Protein AF-A0A1V4V3K8-F1 (afdb_monomer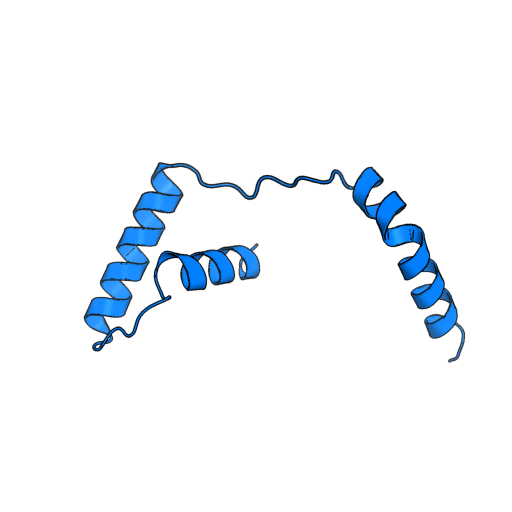_lite)

Structure (mmCIF, N/CA/C/O backbone):
data_AF-A0A1V4V3K8-F1
#
_entry.id   AF-A0A1V4V3K8-F1
#
loop_
_atom_site.group_PDB
_atom_site.id
_atom_site.type_symbol
_atom_site.label_atom_id
_atom_site.label_alt_id
_atom_site.label_comp_id
_atom_site.label_asym_id
_atom_site.label_entity_id
_atom_site.label_seq_id
_atom_site.pdbx_PDB_ins_code
_atom_site.Cartn_x
_atom_site.Cartn_y
_atom_site.Cartn_z
_atom_site.occupancy
_atom_site.B_iso_or_equiv
_atom_site.auth_seq_id
_atom_site.auth_comp_id
_atom_site.auth_asym_id
_atom_site.auth_atom_id
_atom_site.pdbx_PDB_model_num
ATOM 1 N N . MET A 1 1 ? 1.418 2.216 -11.261 1.00 68.81 1 MET A N 1
ATOM 2 C CA . MET A 1 1 ? 1.818 2.587 -9.883 1.00 68.81 1 MET A CA 1
ATOM 3 C C . MET A 1 1 ? 0.676 2.330 -8.911 1.00 68.81 1 MET A C 1
ATOM 5 O O . MET A 1 1 ? 0.875 1.546 -7.998 1.00 68.81 1 MET A O 1
ATOM 9 N N . ALA A 1 2 ? -0.517 2.891 -9.159 1.00 77.75 2 ALA A N 1
ATOM 10 C CA . ALA A 1 2 ? -1.698 2.721 -8.302 1.00 77.75 2 ALA A CA 1
ATOM 11 C C . ALA A 1 2 ? -2.014 1.255 -7.946 1.00 77.75 2 ALA A C 1
ATOM 13 O O . ALA A 1 2 ? -2.255 0.950 -6.787 1.00 77.75 2 ALA A O 1
ATOM 14 N N . GLU A 1 3 ? -1.924 0.330 -8.905 1.00 85.31 3 GLU A N 1
ATOM 15 C CA . GLU A 1 3 ? -2.154 -1.105 -8.657 1.00 85.31 3 GLU A CA 1
ATOM 16 C C . GLU A 1 3 ? -1.142 -1.735 -7.683 1.00 85.31 3 GLU A C 1
ATOM 18 O O . GLU A 1 3 ? -1.495 -2.602 -6.886 1.00 85.31 3 GLU A O 1
ATOM 23 N N . ILE A 1 4 ? 0.119 -1.291 -7.715 1.00 86.38 4 ILE A N 1
ATOM 24 C CA . ILE A 1 4 ? 1.170 -1.800 -6.821 1.00 86.38 4 ILE A CA 1
ATOM 25 C C . ILE A 1 4 ? 0.933 -1.284 -5.404 1.00 86.38 4 ILE A C 1
ATOM 27 O O . ILE A 1 4 ? 1.030 -2.049 -4.446 1.00 86.38 4 ILE A O 1
ATOM 31 N N . GLU A 1 5 ? 0.576 -0.007 -5.288 1.00 88.19 5 GLU A N 1
ATOM 32 C CA . GLU A 1 5 ? 0.202 0.616 -4.019 1.00 88.19 5 GLU A CA 1
ATOM 33 C C . GLU A 1 5 ? -1.042 -0.052 -3.421 1.00 88.19 5 GLU A C 1
ATOM 35 O O . GLU A 1 5 ? -1.048 -0.393 -2.242 1.00 88.19 5 GLU A O 1
ATOM 40 N N . LEU A 1 6 ? -2.046 -0.361 -4.248 1.00 89.56 6 LEU A N 1
ATOM 41 C CA . LEU A 1 6 ? -3.239 -1.091 -3.822 1.00 89.56 6 LEU A CA 1
ATOM 42 C C . LEU A 1 6 ? -2.905 -2.511 -3.343 1.00 89.56 6 LEU A C 1
ATOM 44 O O . LEU A 1 6 ? -3.407 -2.947 -2.308 1.00 89.56 6 LEU A O 1
ATOM 48 N N . SER A 1 7 ? -2.028 -3.233 -4.050 1.00 90.25 7 SER A N 1
ATOM 49 C CA . SER A 1 7 ? -1.584 -4.556 -3.599 1.00 90.25 7 SER A CA 1
ATOM 50 C C . SER A 1 7 ? -0.782 -4.488 -2.297 1.00 90.25 7 SER A C 1
ATOM 52 O O . SER A 1 7 ? -0.890 -5.414 -1.491 1.00 90.25 7 SER A O 1
ATOM 54 N N . ALA A 1 8 ? 0.033 -3.449 -2.099 1.00 90.94 8 ALA A N 1
ATOM 55 C CA . ALA A 1 8 ? 0.776 -3.245 -0.861 1.00 90.94 8 ALA A CA 1
ATOM 56 C C . ALA A 1 8 ? -0.179 -2.942 0.299 1.00 90.94 8 ALA A C 1
ATOM 58 O O . ALA A 1 8 ? -0.110 -3.624 1.318 1.00 90.94 8 ALA A O 1
ATOM 59 N N . LEU A 1 9 ? -1.122 -2.015 0.108 1.00 93.50 9 LEU A N 1
ATOM 60 C CA . LEU A 1 9 ? -2.165 -1.691 1.080 1.00 93.50 9 LEU A CA 1
ATOM 61 C C . LEU A 1 9 ? -2.964 -2.940 1.470 1.00 93.50 9 LEU A C 1
ATOM 63 O O . LEU A 1 9 ? -3.143 -3.226 2.653 1.00 93.50 9 LEU A O 1
ATOM 67 N N . SER A 1 10 ? -3.387 -3.726 0.476 1.00 93.56 10 SER A N 1
ATOM 68 C CA . SER A 1 10 ? -4.158 -4.948 0.701 1.00 93.56 10 SER A CA 1
ATOM 69 C C . SER A 1 10 ? -3.420 -5.951 1.588 1.00 93.56 10 SER A C 1
ATOM 71 O O . SER A 1 10 ? -4.036 -6.516 2.483 1.00 93.56 10 SER A O 1
ATOM 73 N N . LYS A 1 11 ? -2.118 -6.158 1.361 1.00 92.69 11 LYS A N 1
ATOM 74 C CA . LYS A 1 11 ? -1.315 -7.146 2.099 1.00 92.69 11 LYS A CA 1
ATOM 75 C C . LYS A 1 11 ? -0.810 -6.643 3.449 1.00 92.69 11 LYS A C 1
ATOM 77 O O . LYS A 1 11 ? -0.570 -7.445 4.337 1.00 92.69 11 LYS A O 1
ATOM 82 N N . GLN A 1 12 ? -0.564 -5.342 3.578 1.00 91.94 12 GLN A N 1
ATOM 83 C CA . GLN A 1 12 ? 0.104 -4.773 4.753 1.00 91.94 12 GLN A CA 1
ATOM 84 C C . GLN A 1 12 ? -0.878 -4.181 5.763 1.00 91.94 12 GLN A C 1
ATOM 86 O O . GLN A 1 12 ? -0.615 -4.222 6.958 1.00 91.94 12 GLN A O 1
ATOM 91 N N . CYS A 1 13 ? -1.999 -3.631 5.293 1.00 93.06 13 CYS A N 1
ATOM 92 C CA . CYS A 1 13 ? -2.969 -2.929 6.132 1.00 93.06 13 CYS A CA 1
ATOM 93 C C . CYS A 1 13 ? -4.306 -3.681 6.209 1.00 93.06 13 CYS A C 1
ATOM 95 O O . CYS A 1 13 ? -4.914 -3.769 7.277 1.00 93.06 13 CYS A O 1
ATOM 97 N N . LEU A 1 14 ? -4.753 -4.265 5.091 1.00 95.69 14 LEU A N 1
ATOM 98 C CA . LEU A 1 14 ? -6.111 -4.806 4.954 1.00 95.69 14 LEU A CA 1
ATOM 99 C C . LEU A 1 14 ? -6.201 -6.341 5.016 1.00 95.69 14 LEU A C 1
ATOM 101 O O . LEU A 1 14 ? -7.252 -6.893 4.704 1.00 95.69 14 LEU A O 1
ATOM 105 N N . ASP A 1 15 ? -5.155 -7.037 5.474 1.00 94.50 15 ASP A N 1
ATOM 106 C CA . ASP A 1 15 ? -5.120 -8.512 5.600 1.00 94.50 15 ASP A CA 1
ATOM 107 C C . ASP A 1 15 ? -5.973 -9.053 6.772 1.00 94.50 15 ASP A C 1
ATOM 109 O O . ASP A 1 15 ? -5.878 -10.201 7.200 1.00 94.50 15 ASP A O 1
ATOM 113 N N . ARG A 1 16 ? -6.833 -8.205 7.339 1.00 92.69 16 ARG A N 1
ATOM 114 C CA . ARG A 1 16 ? -7.707 -8.526 8.467 1.00 92.69 16 ARG A CA 1
ATOM 115 C C . ARG A 1 16 ? -9.066 -7.872 8.299 1.00 92.69 16 ARG A C 1
ATOM 117 O O . ARG A 1 16 ? -9.210 -6.819 7.682 1.00 92.69 16 ARG A O 1
ATOM 124 N N . ARG A 1 17 ? -10.081 -8.454 8.939 1.00 93.31 17 ARG A N 1
ATOM 125 C CA . ARG A 1 17 ? -11.414 -7.849 8.984 1.00 93.31 17 ARG A CA 1
ATOM 126 C C . ARG A 1 17 ? -11.391 -6.577 9.835 1.00 93.31 17 ARG A C 1
ATOM 128 O O . ARG A 1 17 ? -11.033 -6.617 11.011 1.00 93.31 17 ARG A O 1
ATOM 135 N N . ILE A 1 18 ? -11.860 -5.472 9.262 1.00 94.12 18 ILE A N 1
ATOM 13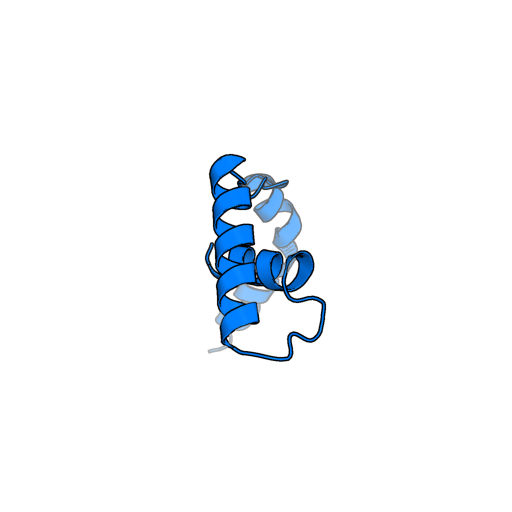6 C CA . ILE A 1 18 ? -12.062 -4.200 9.961 1.00 94.12 18 ILE A CA 1
ATOM 137 C C . ILE A 1 18 ? -13.565 -3.929 10.022 1.00 94.12 18 ILE A C 1
ATOM 139 O O . ILE A 1 18 ? -14.242 -3.838 9.004 1.00 94.12 18 ILE A O 1
ATOM 143 N N . GLY A 1 19 ? -14.105 -3.886 11.241 1.00 92.31 19 GLY A N 1
ATOM 144 C CA . GLY A 1 19 ? -15.553 -3.919 11.478 1.00 92.31 19 GLY A CA 1
ATOM 145 C C . GLY A 1 19 ? -16.290 -2.593 11.284 1.00 92.31 19 GLY A C 1
ATOM 146 O O . GLY A 1 19 ? -17.515 -2.585 11.351 1.00 92.31 19 GLY A O 1
ATOM 147 N N . SER A 1 20 ? -15.587 -1.479 11.072 1.00 95.94 20 SER A N 1
ATOM 148 C CA . SER A 1 20 ? -16.212 -0.176 10.839 1.00 95.94 20 SER A CA 1
ATOM 149 C C . SER A 1 20 ? -15.465 0.624 9.783 1.00 95.94 20 SER A C 1
ATOM 151 O O . SER A 1 20 ? -14.240 0.556 9.680 1.00 95.94 20 SER A O 1
ATOM 153 N N . LEU A 1 21 ? -16.219 1.421 9.025 1.00 95.06 21 LEU A N 1
ATOM 154 C CA . LEU A 1 21 ? -15.667 2.284 7.984 1.00 95.06 21 LEU A CA 1
ATOM 155 C C . LEU A 1 21 ? -14.709 3.335 8.561 1.00 95.06 21 LEU A C 1
ATOM 157 O O . LEU A 1 21 ? -13.672 3.599 7.967 1.00 95.06 21 LEU A O 1
ATOM 161 N N . GLN A 1 22 ? -15.019 3.876 9.743 1.00 96.81 22 GLN A N 1
ATOM 162 C CA . GLN A 1 22 ? -14.146 4.841 10.413 1.00 96.81 22 GLN A CA 1
ATOM 163 C C . GLN A 1 22 ? -12.775 4.231 10.727 1.00 96.81 22 GLN A C 1
ATOM 165 O O . GLN A 1 22 ? -11.756 4.792 10.344 1.00 96.81 22 GLN A O 1
ATOM 170 N N . LYS A 1 23 ? -12.748 3.032 11.331 1.00 95.25 23 LYS A N 1
ATOM 171 C CA . LYS A 1 23 ? -11.487 2.334 11.618 1.00 95.25 23 LYS A CA 1
ATOM 172 C C . LYS A 1 23 ? -10.732 2.000 10.338 1.00 95.25 23 LYS A C 1
ATOM 174 O O . LYS A 1 23 ? -9.516 2.083 10.324 1.00 95.25 23 LYS A O 1
ATOM 179 N N . LEU A 1 24 ? -11.438 1.631 9.269 1.00 96.25 24 LEU A N 1
ATOM 180 C CA . LEU A 1 24 ? -10.808 1.372 7.977 1.00 96.25 24 LEU A CA 1
ATOM 181 C C . LEU A 1 24 ? -10.096 2.625 7.450 1.00 96.25 24 LEU A C 1
ATOM 183 O O . LEU A 1 24 ? -8.941 2.536 7.051 1.00 96.25 24 LEU A O 1
ATOM 187 N N . ALA A 1 25 ? -10.767 3.777 7.475 1.00 96.81 25 ALA A N 1
ATOM 188 C CA . ALA A 1 25 ? -10.196 5.037 7.009 1.00 96.81 25 ALA A CA 1
ATOM 189 C C . ALA A 1 25 ? -8.972 5.458 7.838 1.00 96.81 25 ALA A C 1
ATOM 191 O O . ALA A 1 25 ? -7.949 5.834 7.267 1.00 96.81 25 ALA A O 1
ATOM 192 N N . ASP A 1 26 ? -9.056 5.340 9.165 1.00 96.56 26 ASP A N 1
ATOM 193 C CA . ASP A 1 26 ? -7.961 5.705 10.067 1.00 96.56 26 ASP A CA 1
ATOM 194 C C . ASP A 1 26 ? -6.716 4.830 9.827 1.00 96.56 26 ASP A C 1
ATOM 196 O O . ASP A 1 26 ? -5.599 5.340 9.748 1.00 96.56 26 ASP A O 1
ATOM 200 N N . GLU A 1 27 ? -6.900 3.520 9.649 1.00 95.94 27 GLU A N 1
ATOM 201 C CA . GLU A 1 27 ? -5.812 2.566 9.385 1.00 95.94 27 GLU A CA 1
ATOM 202 C C . GLU A 1 27 ? -5.144 2.817 8.028 1.00 95.94 27 GLU A C 1
ATOM 204 O O . GLU A 1 27 ? -3.916 2.833 7.940 1.00 95.94 27 GLU A O 1
ATOM 209 N N . VAL A 1 28 ? -5.938 3.074 6.980 1.00 95.94 28 VAL A N 1
ATOM 210 C CA . VAL A 1 28 ? -5.420 3.413 5.645 1.00 95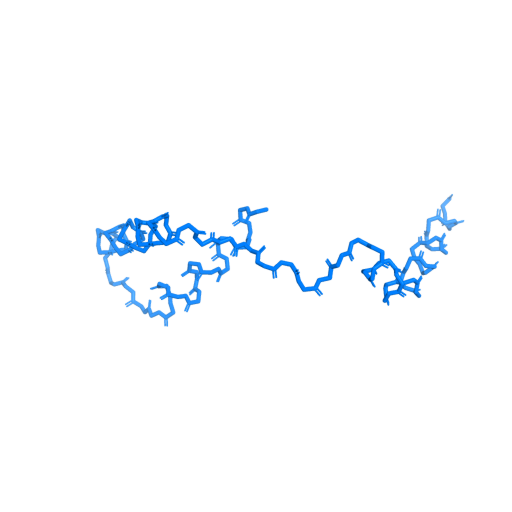.94 28 VAL A CA 1
ATOM 211 C C . VAL A 1 28 ? -4.605 4.706 5.698 1.00 95.94 28 VAL A C 1
ATOM 213 O O . VAL A 1 28 ? -3.507 4.751 5.147 1.00 95.94 28 VAL A O 1
ATOM 216 N N . HIS A 1 29 ? -5.098 5.734 6.395 1.00 96.00 29 HIS A N 1
ATOM 217 C CA . HIS A 1 29 ? -4.403 7.019 6.536 1.00 96.00 29 HIS A CA 1
ATOM 218 C C . HIS A 1 29 ? -3.092 6.894 7.314 1.00 96.00 29 HIS A C 1
ATOM 220 O O . HIS A 1 29 ? -2.080 7.501 6.959 1.00 96.00 29 HIS A O 1
ATOM 226 N N . MET A 1 30 ? -3.088 6.094 8.382 1.00 95.94 30 MET A N 1
ATOM 227 C CA . MET A 1 30 ? -1.876 5.827 9.155 1.00 95.94 30 MET A CA 1
ATOM 228 C C . MET A 1 30 ? -0.838 5.064 8.332 1.00 95.94 30 MET A C 1
ATOM 230 O O . MET A 1 30 ? 0.326 5.469 8.304 1.00 95.94 30 MET A O 1
ATOM 234 N N . TRP A 1 31 ? -1.262 4.024 7.613 1.00 94.75 31 TRP A N 1
ATOM 235 C CA . TRP A 1 31 ? -0.390 3.269 6.716 1.00 94.75 31 TRP A CA 1
ATOM 236 C C . TRP A 1 31 ? 0.178 4.149 5.593 1.00 94.75 31 TRP A C 1
ATOM 238 O O . TRP A 1 31 ? 1.376 4.096 5.316 1.00 94.75 31 TRP A O 1
ATOM 248 N N . GLU A 1 32 ? -0.648 5.003 4.979 1.00 94.25 32 GLU A N 1
ATOM 249 C CA . GLU A 1 32 ? -0.209 5.942 3.942 1.00 94.25 32 GLU A CA 1
ATOM 250 C C . GLU A 1 32 ? 0.856 6.905 4.485 1.00 94.25 32 GLU A C 1
ATOM 252 O O . GLU A 1 32 ? 1.911 7.078 3.871 1.00 94.25 32 GLU A O 1
ATOM 257 N N . LYS A 1 33 ? 0.616 7.504 5.659 1.00 94.38 33 LYS A N 1
ATOM 258 C CA . LYS A 1 33 ? 1.577 8.402 6.311 1.00 94.38 33 LYS A CA 1
ATOM 259 C C . LYS A 1 33 ? 2.912 7.725 6.577 1.00 94.38 33 LYS A C 1
ATOM 261 O O . LYS A 1 33 ? 3.949 8.311 6.274 1.00 94.38 33 LYS A O 1
ATOM 266 N N . GLU A 1 34 ? 2.896 6.519 7.134 1.00 92.88 34 GLU A N 1
ATOM 267 C CA . GLU A 1 34 ? 4.116 5.763 7.418 1.00 92.88 34 GLU A CA 1
ATOM 268 C C . GLU A 1 34 ? 4.880 5.456 6.126 1.00 92.88 34 GLU A C 1
ATOM 270 O O . GLU A 1 34 ? 6.077 5.729 6.021 1.00 92.88 34 GLU A O 1
ATOM 275 N N . ARG A 1 35 ? 4.171 4.976 5.102 1.00 91.00 35 ARG A N 1
ATOM 276 C CA . ARG A 1 35 ? 4.747 4.629 3.802 1.00 91.00 35 ARG A CA 1
ATOM 277 C C . ARG A 1 35 ? 5.346 5.838 3.076 1.00 91.00 35 ARG A C 1
ATOM 279 O O . ARG A 1 35 ? 6.423 5.728 2.484 1.00 91.00 35 ARG A O 1
ATOM 286 N N . ASN A 1 36 ? 4.682 6.988 3.163 1.00 90.56 36 ASN A N 1
ATOM 287 C CA . ASN A 1 36 ? 5.177 8.254 2.631 1.00 90.56 36 ASN A CA 1
ATOM 288 C C . ASN A 1 36 ? 6.390 8.764 3.423 1.00 90.56 36 ASN A C 1
ATOM 290 O O . ASN A 1 36 ? 7.353 9.230 2.816 1.00 90.56 36 ASN A O 1
ATOM 294 N N . ALA A 1 37 ? 6.389 8.632 4.754 1.00 91.81 37 ALA A N 1
ATOM 295 C CA . ALA A 1 37 ? 7.498 9.061 5.608 1.00 91.81 37 ALA A CA 1
ATOM 296 C C . ALA A 1 37 ? 8.788 8.269 5.343 1.00 91.81 37 ALA A C 1
ATOM 298 O O . ALA A 1 37 ? 9.872 8.849 5.329 1.00 91.81 37 ALA A O 1
ATOM 299 N N . ILE A 1 38 ? 8.681 6.964 5.076 1.00 89.75 38 ILE A N 1
ATOM 300 C CA . ILE A 1 38 ? 9.837 6.132 4.704 1.00 89.75 38 ILE A CA 1
ATOM 301 C C . ILE A 1 38 ? 10.227 6.270 3.223 1.00 89.75 38 ILE A C 1
ATOM 303 O O . ILE A 1 38 ? 11.187 5.637 2.785 1.00 89.75 38 ILE A O 1
ATOM 307 N N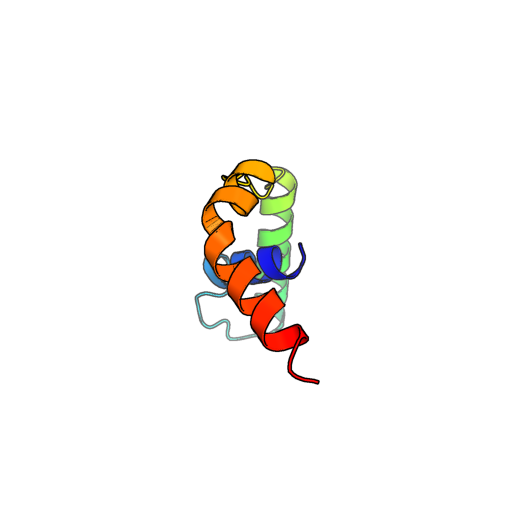 . GLY A 1 39 ? 9.479 7.056 2.438 1.00 84.88 39 GLY A N 1
ATOM 308 C CA . GLY A 1 39 ? 9.693 7.203 1.001 1.00 84.88 39 GLY A CA 1
ATOM 309 C C . GLY A 1 39 ? 9.652 5.859 0.277 1.00 84.88 39 GLY A C 1
ATOM 310 O O . GLY A 1 39 ? 10.524 5.577 -0.550 1.00 84.88 39 GLY A O 1
ATOM 311 N N . ALA A 1 40 ? 8.698 4.990 0.632 1.00 81.69 40 ALA A N 1
ATOM 312 C CA . ALA A 1 40 ? 8.644 3.643 0.083 1.00 81.69 40 ALA A CA 1
ATOM 313 C C . ALA A 1 40 ? 8.512 3.705 -1.442 1.00 81.69 40 ALA A C 1
ATOM 315 O O . ALA A 1 40 ? 7.519 4.181 -1.987 1.00 81.69 40 ALA A O 1
ATOM 316 N N . THR A 1 41 ? 9.517 3.189 -2.140 1.00 79.00 41 THR A N 1
ATOM 317 C CA . THR A 1 41 ? 9.521 3.108 -3.599 1.00 79.00 41 THR A CA 1
ATOM 318 C C . THR A 1 41 ? 9.510 1.657 -4.048 1.00 79.00 41 THR A C 1
ATOM 320 O O . THR A 1 41 ? 10.019 0.754 -3.377 1.00 79.00 41 THR A O 1
ATOM 323 N N . VAL A 1 42 ? 8.926 1.413 -5.219 1.00 76.62 42 VAL A N 1
ATOM 324 C CA . VAL A 1 42 ? 8.996 0.103 -5.863 1.00 76.62 42 VAL A CA 1
ATOM 325 C C . VAL A 1 42 ? 10.425 -0.110 -6.353 1.00 76.62 42 VAL A C 1
ATOM 327 O O . VAL A 1 42 ? 10.853 0.482 -7.345 1.00 76.62 42 VAL A O 1
ATOM 330 N N . ARG A 1 43 ? 11.178 -0.974 -5.664 1.00 73.38 43 ARG A N 1
ATOM 331 C CA . ARG A 1 43 ? 12.501 -1.400 -6.125 1.00 73.38 43 ARG A CA 1
ATOM 332 C C . ARG A 1 43 ? 12.338 -2.430 -7.239 1.00 73.38 43 ARG A C 1
ATOM 334 O O . ARG A 1 43 ? 12.165 -3.622 -6.989 1.00 73.38 43 ARG A O 1
ATOM 341 N N . TRP A 1 44 ? 12.408 -1.960 -8.477 1.00 72.94 44 TRP A N 1
ATOM 342 C CA . TRP A 1 44 ? 12.397 -2.816 -9.657 1.00 72.94 44 TRP A CA 1
ATOM 343 C C . TRP A 1 44 ? 13.643 -3.708 -9.676 1.00 72.94 44 TRP A C 1
ATOM 345 O O . TRP A 1 44 ? 14.766 -3.219 -9.751 1.00 72.94 44 TRP A O 1
ATOM 355 N N . GLN A 1 45 ? 13.448 -5.026 -9.611 1.00 72.06 45 GLN A N 1
ATOM 356 C CA . GLN A 1 45 ? 14.548 -6.003 -9.655 1.00 72.06 45 GLN A CA 1
ATOM 357 C C . GLN A 1 45 ? 14.998 -6.341 -11.087 1.00 72.06 45 GLN A C 1
ATOM 359 O O . GLN A 1 45 ? 15.919 -7.127 -11.293 1.00 72.06 45 GLN A O 1
ATOM 364 N N . PHE A 1 46 ? 14.347 -5.764 -12.093 1.00 72.69 46 PHE A N 1
ATOM 365 C CA . PHE A 1 46 ? 14.655 -5.965 -13.502 1.00 72.69 46 PHE A CA 1
ATOM 366 C C . PHE A 1 46 ? 14.728 -4.604 -14.186 1.00 72.69 46 PHE A C 1
ATOM 368 O O . PHE A 1 46 ? 13.779 -3.823 -14.141 1.00 72.69 46 PHE A O 1
ATOM 375 N N . ASN A 1 47 ? 15.863 -4.323 -14.830 1.00 78.75 47 ASN A N 1
ATOM 376 C CA . ASN A 1 47 ? 15.925 -3.243 -15.806 1.00 78.75 47 ASN A CA 1
ATOM 377 C C . ASN A 1 47 ? 15.126 -3.656 -17.063 1.00 78.75 47 ASN A C 1
ATOM 379 O O . ASN A 1 47 ? 14.810 -4.837 -17.260 1.00 78.75 47 ASN A O 1
ATOM 383 N N . LYS A 1 48 ? 14.764 -2.678 -17.903 1.00 78.75 48 LYS A N 1
ATOM 384 C CA . LYS A 1 48 ? 13.957 -2.920 -19.113 1.00 78.75 48 LYS A CA 1
ATOM 385 C C . LYS A 1 48 ? 14.578 -3.988 -20.017 1.00 78.75 48 LYS A C 1
ATOM 387 O O . LYS A 1 48 ? 13.851 -4.813 -20.564 1.00 78.75 48 LYS A O 1
ATOM 392 N N . ASP A 1 49 ? 15.901 -4.005 -20.126 1.00 83.12 49 ASP A N 1
ATOM 393 C CA . ASP A 1 49 ? 16.634 -4.930 -20.991 1.00 83.12 49 ASP A CA 1
ATOM 394 C C . ASP A 1 49 ? 16.562 -6.373 -20.472 1.00 83.12 49 ASP A C 1
ATOM 396 O O . ASP A 1 49 ? 16.256 -7.296 -21.224 1.00 83.12 49 ASP A O 1
ATOM 400 N N . ASN A 1 50 ? 16.711 -6.571 -19.162 1.00 83.38 50 ASN A N 1
ATOM 401 C CA . ASN A 1 50 ? 16.568 -7.862 -18.494 1.00 83.38 50 A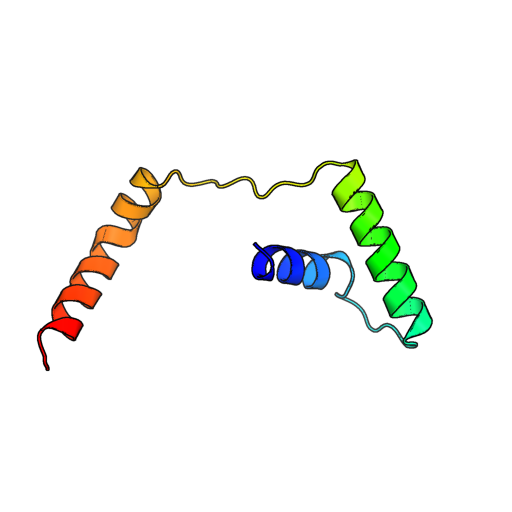SN A CA 1
ATOM 402 C C . ASN A 1 50 ? 15.136 -8.388 -18.603 1.00 83.38 50 ASN A C 1
ATOM 404 O O . ASN A 1 50 ? 14.935 -9.581 -18.840 1.00 83.38 50 ASN A O 1
ATOM 408 N N . ALA A 1 51 ? 14.140 -7.509 -18.453 1.00 83.25 51 ALA A N 1
ATOM 409 C CA . ALA A 1 51 ? 12.743 -7.872 -18.660 1.00 83.25 51 ALA A CA 1
ATOM 410 C C . ALA A 1 51 ? 12.501 -8.305 -20.113 1.00 83.25 51 ALA A C 1
ATOM 412 O O . ALA A 1 51 ? 11.869 -9.336 -20.347 1.00 83.25 51 ALA A O 1
ATOM 413 N N . ARG A 1 52 ? 13.063 -7.578 -21.088 1.00 83.88 52 ARG A N 1
ATOM 414 C CA . ARG A 1 52 ? 12.919 -7.892 -22.513 1.00 83.88 52 ARG A CA 1
ATOM 415 C C . ARG A 1 52 ? 13.567 -9.218 -22.889 1.00 83.88 52 ARG A C 1
ATOM 417 O O . ARG A 1 52 ? 12.950 -10.000 -23.608 1.00 83.88 52 ARG A O 1
ATOM 424 N N . SER A 1 53 ? 14.753 -9.497 -22.356 1.00 85.00 53 SER A N 1
ATOM 425 C CA . SER A 1 53 ? 15.440 -10.776 -22.538 1.00 85.00 53 SER A CA 1
ATOM 426 C C . SER A 1 53 ? 14.665 -11.935 -21.906 1.00 85.00 53 SER A C 1
ATOM 428 O O . SER A 1 53 ? 14.432 -12.942 -22.570 1.00 85.00 53 SER A O 1
ATOM 430 N N . LYS A 1 54 ? 14.181 -11.792 -20.660 1.00 83.88 54 LYS A N 1
ATOM 431 C CA . LYS A 1 54 ? 13.370 -12.835 -19.996 1.00 83.88 54 LYS A CA 1
ATOM 432 C C . LYS A 1 54 ? 12.043 -13.103 -20.707 1.00 83.88 54 LYS A C 1
ATOM 434 O O . LYS A 1 54 ? 11.624 -14.252 -20.801 1.00 83.88 54 LYS A O 1
ATOM 439 N N . LEU A 1 55 ? 11.374 -12.060 -21.194 1.00 86.69 55 LEU A N 1
ATOM 440 C CA . LEU A 1 55 ? 10.050 -12.162 -21.813 1.00 86.69 55 LEU A CA 1
ATOM 441 C C . LEU A 1 55 ? 10.098 -12.377 -23.331 1.00 86.69 55 LEU A C 1
ATOM 443 O O . LEU A 1 55 ? 9.047 -12.468 -23.962 1.00 86.69 55 LEU A O 1
ATOM 447 N N . HIS A 1 56 ? 11.289 -12.507 -23.926 1.00 85.56 56 HIS A N 1
ATOM 448 C CA . HIS A 1 56 ? 11.480 -12.614 -25.375 1.00 85.56 56 HIS A CA 1
ATOM 449 C C . HIS A 1 56 ? 10.571 -13.668 -26.031 1.00 85.56 56 HIS A C 1
ATOM 451 O O . HIS A 1 56 ? 9.905 -13.393 -27.028 1.00 85.56 56 HIS A O 1
ATOM 457 N N . ARG A 1 57 ? 10.464 -14.857 -25.423 1.00 82.75 57 ARG A N 1
ATOM 458 C CA . ARG A 1 57 ? 9.597 -15.942 -25.915 1.00 82.75 57 ARG A CA 1
ATOM 459 C C . ARG A 1 57 ? 8.112 -15.558 -25.932 1.00 82.75 57 ARG A C 1
ATOM 461 O O . ARG A 1 57 ? 7.398 -15.945 -26.850 1.00 82.75 57 ARG A O 1
ATOM 468 N N . HIS A 1 58 ? 7.652 -14.781 -24.954 1.00 81.44 58 HIS A N 1
ATOM 469 C CA . HIS A 1 58 ? 6.258 -14.343 -24.873 1.00 81.44 58 HIS A CA 1
ATOM 470 C C . HIS A 1 58 ? 5.932 -13.263 -25.913 1.00 81.44 58 HIS A C 1
ATOM 472 O O . HIS A 1 58 ? 4.828 -13.256 -26.452 1.00 81.44 58 HIS A O 1
ATOM 478 N N . TYR A 1 59 ? 6.896 -12.407 -26.270 1.00 81.38 59 TYR A N 1
ATOM 479 C CA . TYR A 1 59 ? 6.708 -11.430 -27.347 1.00 81.38 59 TYR A CA 1
ATOM 480 C C . TYR A 1 59 ? 6.567 -12.077 -28.725 1.00 81.38 59 TYR A C 1
ATOM 482 O O . TYR A 1 59 ? 5.815 -11.569 -29.554 1.00 81.38 59 TYR A O 1
ATOM 490 N N . ASN A 1 60 ? 7.238 -13.204 -28.973 1.00 75.94 60 ASN A N 1
ATOM 491 C CA . ASN A 1 60 ? 7.066 -13.932 -30.231 1.00 75.94 60 ASN A CA 1
ATOM 492 C C . ASN A 1 60 ? 5.647 -14.497 -30.369 1.00 75.94 60 ASN A C 1
ATOM 494 O O . ASN A 1 60 ? 5.048 -14.361 -31.430 1.00 75.94 60 ASN A O 1
ATOM 498 N N . ASN A 1 61 ? 5.072 -15.030 -29.290 1.00 72.31 61 ASN A N 1
ATOM 499 C CA . ASN A 1 61 ? 3.691 -15.521 -29.302 1.00 72.31 61 ASN A CA 1
ATOM 500 C C . ASN A 1 61 ? 2.676 -14.391 -29.551 1.00 72.31 61 ASN A C 1
ATOM 502 O O . ASN A 1 61 ? 1.694 -14.596 -30.255 1.00 72.31 61 ASN A O 1
ATOM 506 N N . LEU A 1 62 ? 2.937 -13.181 -29.040 1.00 71.69 62 LEU A N 1
ATOM 507 C CA . LE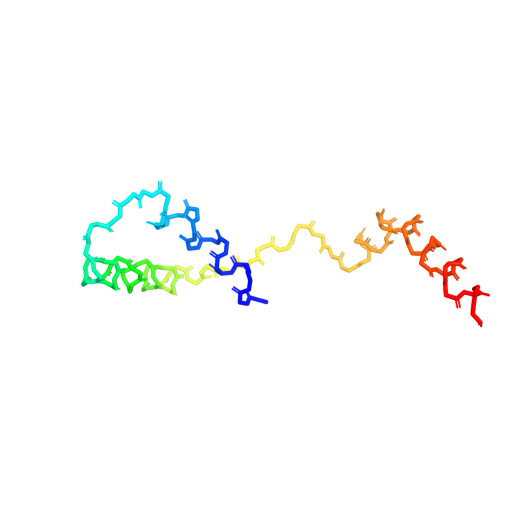U A 1 62 ? 2.105 -12.008 -29.335 1.00 71.69 62 LEU A CA 1
ATOM 508 C C . LEU A 1 62 ? 2.174 -11.601 -30.813 1.00 71.69 62 LEU A C 1
ATOM 510 O O . LEU A 1 62 ? 1.157 -11.217 -31.376 1.00 71.69 62 LEU A O 1
ATOM 514 N N . LYS A 1 63 ? 3.341 -11.707 -31.463 1.00 60.69 63 LYS A N 1
ATOM 515 C CA . LYS A 1 63 ? 3.468 -11.419 -32.903 1.00 60.69 63 LYS A CA 1
ATOM 516 C C . LYS A 1 63 ? 2.722 -12.434 -33.767 1.00 60.69 63 LYS A C 1
ATOM 518 O O . LYS A 1 63 ? 2.123 -12.045 -34.762 1.00 60.69 63 LYS A O 1
ATOM 523 N N . ILE A 1 64 ? 2.744 -13.707 -33.376 1.00 60.53 64 ILE A N 1
ATOM 524 C CA . ILE A 1 64 ? 2.038 -14.774 -34.096 1.00 60.53 64 ILE A CA 1
ATOM 525 C C . ILE A 1 64 ? 0.526 -14.508 -34.061 1.00 60.53 64 ILE A C 1
ATOM 527 O O . ILE A 1 64 ? -0.102 -14.462 -35.110 1.00 60.53 64 ILE A O 1
ATOM 531 N N . ASN A 1 65 ? -0.023 -14.178 -32.889 1.00 55.84 65 ASN A N 1
ATOM 532 C CA . ASN A 1 65 ? -1.463 -13.945 -32.723 1.00 55.84 65 ASN A CA 1
ATOM 533 C C . ASN A 1 65 ? -1.974 -12.634 -33.352 1.00 55.84 65 ASN A C 1
ATOM 535 O O . ASN A 1 65 ? -3.164 -12.506 -33.610 1.00 55.84 65 ASN A O 1
ATOM 539 N N . VAL A 1 66 ? -1.104 -11.644 -33.586 1.00 58.97 66 VAL A N 1
ATOM 540 C CA . VAL A 1 66 ? -1.475 -10.387 -34.271 1.00 58.97 66 VAL A CA 1
ATOM 541 C C . VAL A 1 66 ? -1.496 -10.554 -35.797 1.00 58.97 66 VAL A C 1
ATOM 543 O O . VAL A 1 66 ? -2.075 -9.726 -36.488 1.00 58.97 66 VAL A O 1
ATOM 546 N N . THR A 1 67 ? -0.902 -11.626 -36.331 1.00 54.81 67 THR A N 1
ATOM 547 C CA . THR A 1 67 ? -0.827 -11.869 -37.784 1.00 54.81 67 THR A CA 1
ATOM 548 C C . THR A 1 67 ? -1.992 -12.735 -38.304 1.00 54.81 67 THR A C 1
ATOM 550 O O . THR A 1 67 ? -2.080 -12.980 -39.501 1.00 54.81 67 THR A O 1
ATOM 553 N N . GLU A 1 68 ? -2.903 -13.185 -37.432 1.00 52.28 68 GLU A N 1
ATOM 554 C CA . GLU A 1 68 ? -4.084 -13.998 -37.788 1.00 52.28 68 GLU A CA 1
ATOM 555 C C . GLU A 1 68 ? -5.395 -13.185 -37.907 1.00 52.28 68 GLU A C 1
ATOM 557 O O . GLU A 1 68 ? -6.476 -13.726 -37.677 1.00 52.28 68 GLU A O 1
ATOM 562 N N . HIS A 1 69 ? -5.338 -11.891 -38.246 1.00 42.44 69 HIS A N 1
ATOM 563 C CA . HIS A 1 69 ? -6.516 -11.091 -38.634 1.00 42.44 69 HIS A CA 1
ATOM 564 C C . HIS A 1 69 ? -6.283 -10.380 -39.966 1.00 42.44 69 HIS A C 1
ATOM 566 O O . HIS A 1 69 ? -5.270 -9.652 -40.072 1.00 42.44 69 HIS A O 1
#

Secondary structure (DSSP, 8-state):
-HHHHHHHHHHHTSSS----HHHHHHHHHHHHHHHHHTT-----SS-HHHHHHHHHHHHHHHHHHHS--

Radius of gyration: 19.11 Å; chains: 1; bounding box: 33×25×50 Å

Foldseek 3Di:
DVVVVVVCCCVPQVVDDDPDPVSVVVSSVVVVVVCVVVVPDPDDPDDPVRVCVVCVVVVVVVVVVVVPD

pLDDT: mean 84.01, std 12.46, range [42.44, 96.81]

Sequence (69 aa):
MAEIELSALSKQCLDRRIGSLQKLADEVHMWEKERNAIGATVRWQFNKDNARSKLHRHYNNLKINVTEH